Protein AF-A0A6A7LZA0-F1 (afdb_monomer)

Foldseek 3Di:
DDDDDPDDPPPPVPDPPPVVLVVLVVVLVVCLVVVPPDPDDPDPVVVVVVVSVVVSVVVSVCPPPVVVVVVPVVNVVCVLLVVLLVVPLVVQLVVQLVVCVVVVHDNVVSNVVSVVVSSVRSVCCSVPPVVVVVVVCCVVPVPPPDPPPDD

pLDDT: mean 70.1, std 15.35, range [42.78, 92.75]

Secondary structure (DSSP, 8-state):
-------------S-THHHHHHHHHHHHHHHHHHSTT-------HHHHHHHHHHHHHHHHHHHSTTTTTT--HHHHHHHHHHHHHHHHHHHHHHHHHHHHHHTT--HHHHHHHHHHHHHHHHHHHIIIIIHHHHHHHHHHS---PPP----

Radius of gyration: 25.29 Å; Cα contacts (8 Å, |Δi|>4): 61; chains: 1; bounding box: 68×27×82 Å

Structure (mmCIF, N/CA/C/O backbone):
data_AF-A0A6A7LZA0-F1
#
_entry.id   AF-A0A6A7LZA0-F1
#
loop_
_atom_site.group_PDB
_atom_site.id
_atom_site.type_symbol
_atom_site.label_atom_id
_atom_site.label_alt_id
_atom_site.label_comp_id
_atom_site.label_asym_id
_atom_site.label_entity_id
_atom_site.label_seq_id
_atom_site.pdbx_PDB_ins_code
_atom_site.Cartn_x
_atom_site.Cartn_y
_atom_site.Cartn_z
_atom_site.occupancy
_atom_site.B_iso_or_equiv
_atom_site.auth_seq_id
_atom_site.auth_comp_id
_atom_site.auth_asym_id
_atom_site.auth_atom_id
_atom_site.pdbx_PDB_model_num
ATOM 1 N N . MET A 1 1 ? -36.795 17.366 57.033 1.00 47.41 1 MET A N 1
ATOM 2 C CA . MET A 1 1 ? -35.992 16.680 58.070 1.00 47.41 1 MET A CA 1
ATOM 3 C C . MET A 1 1 ? -35.699 15.274 57.558 1.00 47.41 1 MET A C 1
ATOM 5 O O . MET A 1 1 ? -36.611 14.692 56.990 1.00 47.41 1 MET A O 1
ATOM 9 N N . ALA A 1 2 ? -34.457 14.799 57.718 1.00 44.12 2 ALA A N 1
ATOM 10 C CA . ALA A 1 2 ? -33.784 13.672 57.035 1.00 44.12 2 ALA A CA 1
ATOM 11 C C . ALA A 1 2 ? -33.216 14.046 55.641 1.00 44.12 2 ALA A C 1
ATOM 13 O O . ALA A 1 2 ? -33.948 14.085 54.662 1.00 44.12 2 ALA A O 1
ATOM 14 N N . SER A 1 3 ? -32.002 14.599 55.532 1.00 46.28 3 SER A N 1
ATOM 15 C CA . SER A 1 3 ? -30.660 14.037 55.822 1.00 46.28 3 SER A CA 1
ATOM 16 C C . SER A 1 3 ? -30.080 13.282 54.619 1.00 46.28 3 SER A C 1
ATOM 18 O O . SER A 1 3 ? -30.424 12.141 54.336 1.00 46.28 3 SER A O 1
ATOM 20 N N . ASP A 1 4 ? -29.242 14.021 53.892 1.00 51.84 4 ASP A N 1
ATOM 21 C CA . ASP A 1 4 ? -27.884 13.659 53.477 1.00 51.84 4 ASP A CA 1
ATOM 22 C C . ASP A 1 4 ? -27.578 12.174 53.199 1.00 51.84 4 ASP A C 1
ATOM 24 O O . ASP A 1 4 ? -27.428 11.350 54.100 1.00 51.84 4 ASP A O 1
ATOM 28 N N . ARG A 1 5 ? -27.364 11.870 51.915 1.00 54.72 5 ARG A N 1
ATOM 29 C CA . ARG A 1 5 ? -26.432 10.823 51.483 1.00 54.72 5 ARG A CA 1
ATOM 30 C C . ARG A 1 5 ? -25.578 11.337 50.327 1.00 54.72 5 ARG A C 1
ATOM 32 O O . ARG A 1 5 ? -25.681 10.893 49.187 1.00 54.72 5 ARG A O 1
ATOM 39 N N . SER A 1 6 ? -24.695 12.273 50.651 1.00 56.00 6 SER A N 1
ATOM 40 C CA . SER A 1 6 ? -23.421 12.413 49.956 1.00 56.00 6 SER A CA 1
ATOM 41 C C . SER A 1 6 ? -22.528 11.206 50.298 1.00 56.00 6 SER A C 1
ATOM 43 O O . SER A 1 6 ? -22.070 11.032 51.420 1.00 56.00 6 SER A O 1
ATOM 45 N N . SER A 1 7 ? -22.314 10.298 49.341 1.00 49.06 7 SER A N 1
ATOM 46 C CA . SER A 1 7 ? -21.323 9.220 49.485 1.00 49.06 7 SER A CA 1
ATOM 47 C C . SER A 1 7 ?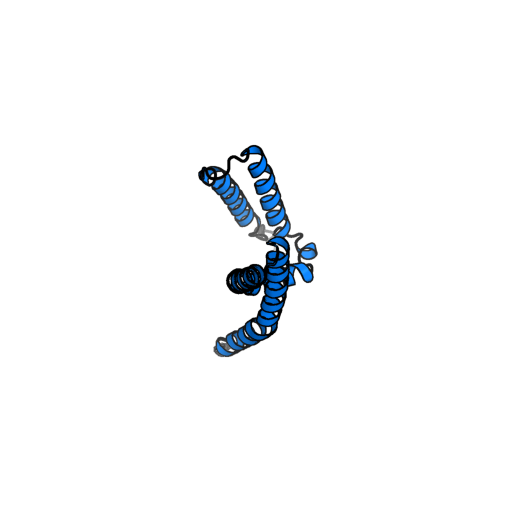 -20.871 8.705 48.117 1.00 49.06 7 SER A C 1
ATOM 49 O O . SER A 1 7 ? -21.370 7.724 47.572 1.00 49.06 7 SER A O 1
ATOM 51 N N . GLY A 1 8 ? -19.938 9.458 47.532 1.00 50.00 8 GLY A N 1
ATOM 52 C CA . GLY A 1 8 ? -18.736 8.921 46.894 1.00 50.00 8 GLY A CA 1
ATOM 53 C C . GLY A 1 8 ? -18.879 7.734 45.946 1.00 50.00 8 GLY A C 1
ATOM 54 O O . GLY A 1 8 ? -18.266 6.696 46.185 1.00 50.00 8 GLY A O 1
ATOM 55 N N . ARG A 1 9 ? -19.540 7.907 44.798 1.00 46.22 9 ARG A N 1
ATOM 56 C CA . ARG A 1 9 ? -19.240 7.062 43.634 1.00 46.22 9 ARG A CA 1
ATOM 57 C C . ARG A 1 9 ? -18.187 7.768 42.781 1.00 46.22 9 ARG A C 1
ATOM 59 O O . ARG A 1 9 ? -18.493 8.554 41.890 1.00 46.22 9 ARG A O 1
ATOM 66 N N . ARG A 1 10 ? -16.924 7.508 43.132 1.00 50.72 10 ARG A N 1
ATOM 67 C CA . ARG A 1 10 ? -15.744 7.774 42.304 1.00 50.72 10 ARG A CA 1
ATOM 68 C C . ARG A 1 10 ? -15.900 7.012 40.984 1.00 50.72 10 ARG A C 1
ATOM 70 O O . ARG A 1 10 ? -15.443 5.885 40.873 1.00 50.72 10 ARG A O 1
ATOM 77 N N . ASN A 1 11 ? -16.553 7.612 39.991 1.00 44.22 11 ASN A N 1
ATOM 78 C CA . ASN A 1 11 ? -16.435 7.178 38.599 1.00 44.22 11 ASN A CA 1
ATOM 79 C C . ASN A 1 11 ? -15.126 7.754 38.036 1.00 44.22 11 ASN A C 1
ATOM 81 O O . ASN A 1 11 ? -15.125 8.650 37.198 1.00 44.22 11 ASN A O 1
ATOM 85 N N . THR A 1 12 ? -13.996 7.265 38.549 1.00 46.41 12 THR A N 1
ATOM 86 C CA . THR A 1 12 ? -12.667 7.479 37.953 1.00 46.41 12 THR A CA 1
ATOM 87 C C . THR A 1 12 ? -12.401 6.543 36.773 1.00 46.41 12 THR A C 1
ATOM 89 O O . THR A 1 12 ? -11.340 6.614 36.166 1.00 46.41 12 THR A O 1
ATOM 92 N N . ASP A 1 13 ? -13.386 5.746 36.360 1.00 42.78 13 ASP A N 1
ATOM 93 C CA . ASP A 1 13 ? -13.234 4.769 35.279 1.00 42.78 13 ASP A CA 1
ATOM 94 C C . ASP A 1 13 ? -13.762 5.304 33.936 1.00 42.78 13 ASP A C 1
ATOM 96 O O . ASP A 1 13 ? -14.344 4.589 33.128 1.00 42.78 13 ASP A O 1
ATOM 100 N N . CYS A 1 14 ? -13.549 6.592 33.666 1.00 43.41 14 CYS A N 1
ATOM 101 C CA . CYS A 1 14 ? -13.781 7.192 32.352 1.00 43.41 14 CYS A CA 1
ATOM 102 C C . CYS A 1 14 ? -12.451 7.374 31.618 1.00 43.41 14 CYS A C 1
ATOM 104 O O . CYS A 1 14 ? -12.086 8.502 31.313 1.00 43.41 14 CYS A O 1
ATOM 106 N N . CYS A 1 15 ? -11.720 6.283 31.360 1.00 45.78 15 CYS A N 1
ATOM 107 C CA . CYS A 1 15 ? -10.812 6.111 30.213 1.00 45.78 15 CYS A CA 1
ATOM 108 C C . CYS A 1 15 ? -10.058 4.765 30.310 1.00 45.78 15 CYS A C 1
ATOM 110 O O . CYS A 1 15 ? -8.978 4.722 3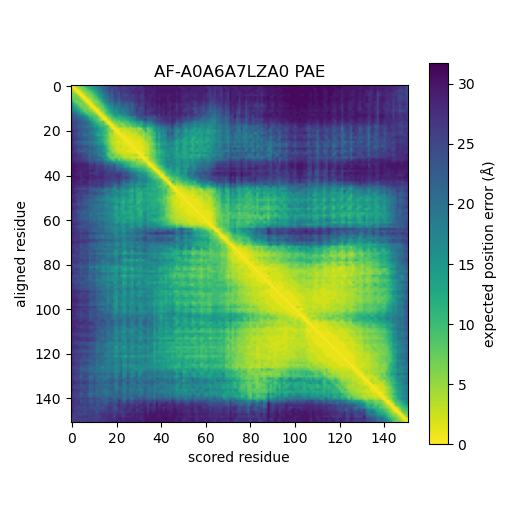0.895 1.00 45.78 15 CYS A O 1
ATOM 112 N N . PRO A 1 16 ? -10.491 3.696 29.618 1.00 46.78 16 PRO A N 1
ATOM 113 C CA . PRO A 1 16 ? -9.672 2.494 29.385 1.00 46.78 16 PRO A CA 1
ATOM 114 C C . PRO A 1 16 ? -8.445 2.738 28.477 1.00 46.78 16 PRO A C 1
ATOM 116 O O . PRO A 1 16 ? -7.888 1.807 27.908 1.00 46.78 16 PRO A O 1
ATOM 119 N N . GLY A 1 17 ? -8.048 3.998 28.264 1.00 48.69 17 GLY A N 1
ATOM 120 C CA . GLY A 1 17 ? -7.030 4.383 27.287 1.00 48.69 17 GLY A CA 1
ATOM 121 C C . GLY A 1 17 ? -5.593 4.235 27.780 1.00 48.69 17 GLY A C 1
ATOM 122 O O . GLY A 1 17 ? -4.709 4.156 26.943 1.00 48.69 17 GLY A O 1
ATOM 123 N N . GLY A 1 18 ? -5.363 4.189 29.100 1.00 52.94 18 GLY A N 1
ATOM 124 C CA . GLY A 1 18 ? -4.020 4.162 29.701 1.00 52.94 18 GLY A CA 1
ATOM 125 C C . GLY A 1 18 ? -3.335 2.788 29.686 1.00 52.94 18 GLY A C 1
ATOM 126 O O . GLY A 1 18 ? -2.110 2.698 29.572 1.00 52.94 18 GLY A O 1
ATOM 127 N N . SER A 1 19 ? -4.116 1.708 29.767 1.00 57.09 19 SER A N 1
ATOM 128 C CA . SER A 1 19 ? -3.604 0.332 29.769 1.00 57.09 19 SER A CA 1
ATOM 129 C C . SER A 1 19 ? -3.182 -0.114 28.372 1.00 57.09 19 SER A C 1
ATOM 131 O O . SER A 1 19 ? -2.084 -0.636 28.210 1.00 57.09 19 SER A O 1
ATOM 133 N N . VAL A 1 20 ? -3.999 0.178 27.354 1.00 59.41 20 VAL A N 1
ATOM 134 C CA 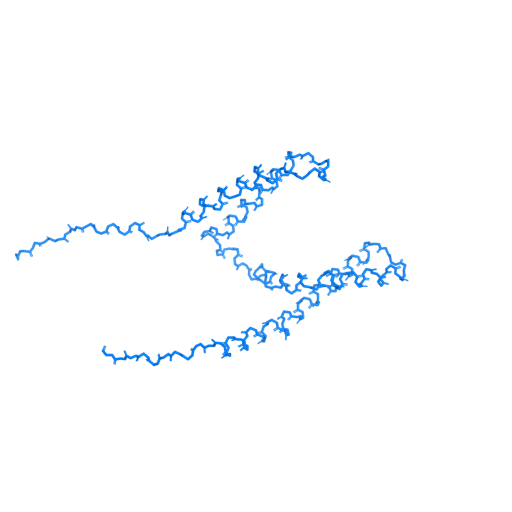. VAL A 1 20 ? -3.705 -0.135 25.944 1.00 59.41 20 VAL A CA 1
ATOM 135 C C . VAL A 1 20 ? -2.445 0.589 25.471 1.00 59.41 20 VAL A C 1
ATOM 137 O O . VAL A 1 20 ? -1.591 -0.000 24.805 1.00 59.41 20 VAL A O 1
ATOM 140 N N . THR A 1 21 ? -2.279 1.846 25.887 1.00 61.34 21 THR A N 1
ATOM 141 C CA . THR A 1 21 ? -1.050 2.602 25.662 1.00 61.34 21 THR A CA 1
ATOM 142 C C . THR A 1 21 ? 0.143 1.900 26.310 1.00 61.34 21 THR A C 1
ATOM 144 O O . THR A 1 21 ? 1.096 1.538 25.625 1.00 61.34 21 THR A O 1
ATOM 147 N N . TRP A 1 22 ? 0.093 1.610 27.608 1.00 58.34 22 TRP A N 1
ATOM 148 C CA . TRP A 1 22 ? 1.214 0.956 28.286 1.00 58.34 22 TRP A CA 1
ATOM 149 C C . TRP A 1 22 ? 1.590 -0.387 27.653 1.00 58.34 22 TRP A C 1
ATOM 151 O O . TRP A 1 22 ? 2.773 -0.663 27.471 1.00 58.34 22 TRP A O 1
ATOM 161 N N . THR A 1 23 ? 0.603 -1.177 27.221 1.00 65.56 23 THR A N 1
ATOM 162 C CA . THR A 1 23 ? 0.864 -2.434 26.512 1.00 65.56 23 THR A CA 1
ATOM 163 C C . THR A 1 23 ? 1.542 -2.222 25.161 1.00 65.56 23 THR A C 1
ATOM 165 O O . THR A 1 23 ? 2.497 -2.927 24.860 1.00 65.56 23 THR A O 1
ATOM 168 N N . ALA A 1 24 ? 1.127 -1.233 24.364 1.00 60.81 24 ALA A N 1
ATOM 169 C CA . ALA A 1 24 ? 1.751 -0.961 23.069 1.00 60.81 24 ALA A CA 1
ATOM 170 C C . ALA A 1 24 ? 3.193 -0.442 23.216 1.00 60.81 24 ALA A C 1
ATOM 172 O O . ALA A 1 24 ? 4.057 -0.785 22.413 1.00 60.81 24 ALA A O 1
ATOM 173 N N . LEU A 1 25 ? 3.473 0.321 24.275 1.00 64.50 25 LEU A N 1
ATO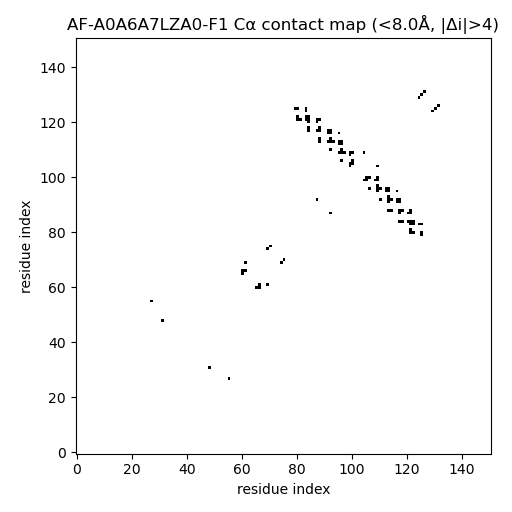M 174 C CA . LEU A 1 25 ? 4.805 0.847 24.577 1.00 64.50 25 LEU A CA 1
ATOM 175 C C . LEU A 1 25 ? 5.749 -0.272 25.048 1.00 64.50 25 LEU A C 1
ATOM 177 O O . LEU A 1 25 ? 6.872 -0.385 24.563 1.00 64.50 25 LEU A O 1
ATOM 181 N N . VAL A 1 26 ? 5.262 -1.161 25.919 1.00 69.62 26 VAL A N 1
ATOM 182 C CA . VAL A 1 26 ? 6.003 -2.351 26.365 1.00 69.62 26 VAL A CA 1
ATOM 183 C C . VAL A 1 26 ? 6.253 -3.316 25.207 1.00 69.62 26 VAL A C 1
ATOM 185 O O . VAL A 1 26 ? 7.364 -3.817 25.074 1.00 69.62 26 VAL A O 1
ATOM 188 N N . VAL A 1 27 ? 5.266 -3.540 24.334 1.00 65.00 27 VAL A N 1
ATOM 189 C CA . VAL A 1 27 ? 5.428 -4.381 23.137 1.00 65.00 27 VAL A CA 1
ATOM 190 C C . VAL A 1 27 ? 6.432 -3.763 22.164 1.00 65.00 27 VAL A C 1
ATOM 192 O O . VAL A 1 27 ? 7.285 -4.482 21.658 1.00 65.00 27 VAL A O 1
ATOM 195 N N . ALA A 1 28 ? 6.408 -2.446 21.947 1.00 60.78 28 ALA A N 1
ATOM 196 C CA . ALA A 1 28 ? 7.389 -1.773 21.096 1.00 60.78 28 ALA A CA 1
ATOM 197 C C . ALA A 1 28 ? 8.820 -1.890 21.646 1.00 60.78 28 ALA A C 1
ATOM 199 O O . ALA A 1 28 ? 9.751 -2.181 20.893 1.00 60.78 28 ALA A O 1
ATOM 200 N N . ILE A 1 29 ? 8.999 -1.731 22.962 1.00 64.94 29 ILE A N 1
ATOM 201 C CA . ILE A 1 29 ? 10.292 -1.940 23.629 1.00 64.94 29 ILE A CA 1
ATOM 202 C C . ILE A 1 29 ? 10.718 -3.410 23.511 1.00 64.94 29 ILE A C 1
ATOM 204 O O . ILE A 1 29 ? 11.856 -3.685 23.139 1.00 64.94 29 ILE A O 1
ATOM 208 N N . ALA A 1 30 ? 9.809 -4.359 23.753 1.00 66.69 30 ALA A N 1
ATOM 209 C CA . ALA A 1 30 ? 10.091 -5.790 23.665 1.00 66.69 30 ALA A CA 1
ATOM 210 C C . ALA A 1 30 ? 10.480 -6.218 22.242 1.00 66.69 30 ALA A C 1
ATOM 212 O O . ALA A 1 30 ? 11.461 -6.933 22.075 1.00 66.69 30 ALA A O 1
ATOM 213 N N . VAL A 1 31 ? 9.778 -5.731 21.214 1.00 61.66 31 VAL A N 1
ATOM 214 C CA . VAL A 1 31 ? 10.103 -5.980 19.799 1.00 61.66 31 VAL A CA 1
ATOM 215 C C . VAL A 1 31 ? 11.425 -5.320 19.407 1.00 61.66 31 VAL A C 1
ATOM 217 O O . VAL A 1 31 ? 12.165 -5.883 18.613 1.00 61.66 31 VAL A O 1
ATOM 220 N N . THR A 1 32 ? 11.781 -4.178 19.996 1.00 61.00 32 THR A N 1
ATOM 221 C CA . THR A 1 32 ? 13.090 -3.539 19.766 1.00 61.00 32 THR A CA 1
ATOM 222 C C . THR A 1 32 ? 14.233 -4.347 20.387 1.00 61.00 32 THR A C 1
ATOM 224 O O . THR A 1 32 ? 15.298 -4.473 19.788 1.00 61.00 32 THR A O 1
ATOM 227 N N . VAL A 1 33 ? 14.011 -4.932 21.567 1.00 60.38 33 VAL A N 1
ATOM 228 C CA . VAL A 1 33 ? 14.999 -5.776 22.258 1.00 60.38 33 VAL A CA 1
ATOM 229 C C . VAL A 1 33 ? 15.119 -7.159 21.603 1.00 60.38 33 VAL A C 1
ATOM 231 O O . VAL A 1 33 ? 16.222 -7.687 21.499 1.00 60.38 33 VAL A O 1
ATOM 234 N N . LEU A 1 34 ? 14.008 -7.739 21.136 1.00 60.66 34 LEU A N 1
ATOM 235 C CA . LEU A 1 34 ? 13.956 -9.086 20.547 1.00 60.66 34 LEU A CA 1
ATOM 236 C C . LEU A 1 34 ? 14.171 -9.105 19.023 1.00 60.66 34 LEU A C 1
ATOM 238 O O . LEU A 1 34 ? 14.609 -10.116 18.488 1.00 60.66 34 LEU A O 1
ATOM 242 N N . GLY A 1 35 ? 13.894 -8.003 18.323 1.00 50.62 35 GLY A N 1
ATOM 243 C CA . GLY A 1 35 ? 14.034 -7.865 16.867 1.00 50.62 35 GLY A CA 1
ATOM 244 C C . GLY A 1 35 ? 15.451 -7.532 16.390 1.00 50.62 35 GLY A C 1
ATOM 245 O O . GLY A 1 35 ? 15.699 -7.501 15.189 1.00 50.62 35 GLY A O 1
ATOM 246 N N . GLY A 1 36 ? 16.408 -7.326 17.301 1.00 48.75 36 GLY A N 1
ATOM 247 C CA . GLY A 1 36 ? 17.834 -7.135 16.994 1.00 48.75 36 GLY A CA 1
ATOM 248 C C . GLY A 1 36 ? 18.566 -8.421 16.579 1.00 48.75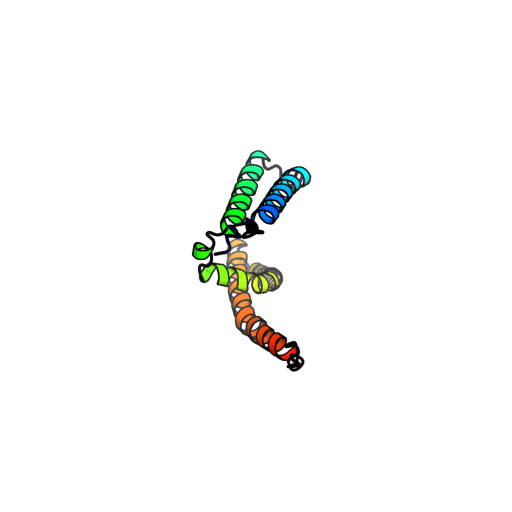 36 GLY A C 1
ATOM 249 O O . GLY A 1 36 ? 19.733 -8.596 16.926 1.00 48.75 36 GLY A O 1
ATOM 250 N N . GLY A 1 37 ? 17.875 -9.346 15.907 1.00 47.25 37 GLY A N 1
ATOM 251 C CA . GLY A 1 37 ? 18.320 -10.724 15.689 1.00 47.25 37 GLY A CA 1
ATOM 252 C C . GLY A 1 37 ? 18.653 -11.110 14.248 1.00 47.25 37 GLY A C 1
ATOM 253 O O . GLY A 1 37 ? 19.013 -12.262 14.024 1.00 47.25 37 GLY A O 1
ATOM 254 N N . GLU A 1 38 ? 18.563 -10.206 13.269 1.00 45.81 38 GLU A N 1
ATOM 255 C CA . GLU A 1 38 ? 18.729 -10.580 11.856 1.00 45.81 38 GLU A CA 1
ATOM 256 C C . GLU A 1 38 ? 19.925 -9.857 11.231 1.00 45.81 38 GLU A C 1
ATOM 258 O O . GLU A 1 38 ? 19.879 -8.684 10.863 1.00 45.81 38 GLU A O 1
ATOM 263 N N . LYS A 1 39 ? 21.042 -10.584 11.146 1.00 52.38 39 LYS A N 1
ATOM 264 C CA . LYS A 1 39 ? 22.329 -10.164 10.578 1.00 52.38 39 LYS A CA 1
ATOM 265 C C . LYS A 1 39 ? 22.294 -9.985 9.051 1.00 52.38 39 LYS A C 1
ATOM 267 O O . LYS A 1 39 ? 23.071 -10.632 8.353 1.00 52.38 39 LYS A O 1
ATOM 272 N N . SER A 1 40 ? 21.415 -9.141 8.514 1.00 50.84 40 SER A N 1
ATOM 273 C CA . SER A 1 40 ? 21.246 -9.050 7.052 1.00 50.84 40 SER A CA 1
ATOM 274 C C . SER A 1 40 ? 21.559 -7.706 6.409 1.00 50.84 40 SER A C 1
ATOM 276 O O . SER A 1 40 ? 21.669 -7.670 5.189 1.00 50.84 40 SER A O 1
ATOM 278 N N . PHE A 1 41 ? 21.820 -6.638 7.162 1.00 49.41 41 PHE A N 1
ATOM 279 C CA . PHE A 1 41 ? 22.395 -5.425 6.579 1.00 49.41 41 PHE A CA 1
ATOM 280 C C . PHE A 1 41 ? 23.427 -4.826 7.528 1.00 49.41 41 PHE A C 1
ATOM 282 O O . PHE A 1 41 ? 23.123 -4.537 8.681 1.00 49.41 41 PHE A O 1
ATOM 289 N N . ASP A 1 42 ? 24.645 -4.639 7.024 1.00 54.72 42 ASP A N 1
ATOM 290 C CA . ASP A 1 42 ? 25.792 -3.968 7.652 1.00 54.72 42 ASP A CA 1
ATOM 291 C C . ASP A 1 42 ? 25.530 -2.450 7.783 1.00 54.72 42 ASP A C 1
ATOM 293 O O . ASP A 1 42 ? 26.267 -1.591 7.309 1.00 54.72 42 ASP A O 1
ATOM 297 N N . THR A 1 43 ? 24.361 -2.108 8.323 1.00 53.38 43 THR A N 1
ATOM 298 C CA . THR A 1 43 ? 23.886 -0.754 8.579 1.00 53.38 43 THR A CA 1
ATOM 299 C C . THR A 1 43 ? 23.862 -0.585 10.085 1.00 53.38 43 THR A C 1
ATOM 301 O O . THR A 1 43 ? 23.151 -1.288 10.800 1.00 53.38 43 THR A O 1
ATOM 304 N N . SER A 1 44 ? 24.692 0.337 10.559 1.00 57.97 44 SER A N 1
ATOM 305 C CA . SER A 1 44 ? 24.896 0.687 11.960 1.00 57.97 44 SER A CA 1
ATOM 306 C C . SER A 1 44 ? 23.573 0.727 12.738 1.00 57.97 44 SER A C 1
ATOM 308 O O . SER A 1 44 ? 22.718 1.577 12.497 1.00 57.97 44 SER A O 1
ATOM 310 N N . GLY A 1 45 ? 23.409 -0.179 13.713 1.00 58.38 45 GLY A N 1
ATOM 311 C CA . GLY A 1 45 ? 22.198 -0.295 14.546 1.00 58.38 45 GLY A CA 1
ATOM 312 C C . GLY A 1 45 ? 21.795 1.004 15.263 1.00 58.38 45 GLY A C 1
ATOM 313 O O . GLY A 1 45 ? 20.634 1.188 15.627 1.00 58.38 45 GLY A O 1
ATOM 314 N N . HIS A 1 46 ? 22.727 1.955 15.371 1.00 63.81 46 HIS A N 1
ATOM 315 C CA . HIS A 1 46 ? 22.491 3.325 15.825 1.00 63.81 46 HIS A CA 1
ATOM 316 C C . HIS A 1 46 ? 21.558 4.145 14.924 1.00 63.81 46 HIS A C 1
ATOM 318 O O . HIS A 1 46 ? 20.987 5.112 15.410 1.00 63.81 46 HIS A O 1
ATOM 324 N N . LEU A 1 47 ? 21.393 3.790 13.646 1.00 63.69 47 LEU A N 1
ATOM 325 C CA . LEU A 1 47 ? 20.485 4.470 12.717 1.00 63.69 47 LEU A CA 1
ATOM 326 C C . LEU A 1 47 ? 19.070 3.875 12.761 1.00 63.69 47 LEU A C 1
ATOM 328 O O . LEU A 1 47 ? 18.084 4.589 12.589 1.00 63.69 47 LEU A O 1
ATOM 332 N N . TYR A 1 48 ? 18.963 2.576 13.049 1.00 65.12 48 TYR A N 1
ATOM 333 C CA . TYR A 1 48 ? 17.684 1.871 13.121 1.00 65.12 48 TYR A CA 1
ATOM 334 C C . TYR A 1 48 ? 16.888 2.255 14.372 1.00 65.12 48 TYR A C 1
ATOM 336 O O . TYR A 1 48 ? 15.697 2.534 14.279 1.00 65.12 48 TYR A O 1
ATOM 344 N N . LEU A 1 49 ? 17.558 2.348 15.527 1.00 68.62 49 LEU A N 1
ATOM 345 C CA . LEU A 1 49 ? 16.951 2.735 16.807 1.00 68.62 49 LEU A CA 1
ATOM 346 C C . LEU A 1 49 ? 16.204 4.082 16.780 1.00 68.62 49 LEU A C 1
ATOM 348 O O . LEU A 1 49 ? 15.045 4.121 17.190 1.00 68.62 49 LEU A O 1
ATOM 352 N N . PRO A 1 50 ? 16.792 5.200 16.313 1.00 75.31 50 PRO A N 1
ATOM 353 C CA . PRO A 1 50 ? 16.080 6.471 16.277 1.00 75.31 50 PRO A CA 1
ATOM 354 C C . PRO A 1 50 ? 14.929 6.446 15.270 1.00 75.31 50 PRO A C 1
ATOM 356 O O . PRO A 1 50 ? 13.891 7.040 15.542 1.00 75.31 50 PRO A O 1
ATOM 359 N N . ILE A 1 51 ? 15.067 5.733 14.146 1.00 71.94 51 ILE A N 1
ATOM 360 C CA . ILE A 1 51 ? 14.000 5.582 13.148 1.00 71.94 51 ILE A CA 1
ATOM 361 C C . ILE A 1 51 ? 12.810 4.811 13.720 1.00 71.94 51 ILE A C 1
ATOM 363 O O . ILE A 1 51 ? 11.673 5.265 13.590 1.00 71.94 51 ILE A O 1
ATOM 367 N N . THR A 1 52 ? 13.045 3.677 14.384 1.00 74.12 52 THR A N 1
ATOM 368 C CA . THR A 1 52 ? 11.965 2.864 14.956 1.00 74.12 52 THR A CA 1
ATOM 369 C C . THR A 1 52 ? 11.294 3.573 16.124 1.00 74.12 52 THR A C 1
ATOM 371 O O . THR A 1 52 ? 10.065 3.564 16.206 1.00 74.12 52 THR A O 1
ATOM 374 N N . ILE A 1 53 ? 12.057 4.257 16.982 1.00 77.38 53 ILE A N 1
ATOM 375 C CA . ILE A 1 53 ? 11.508 5.083 18.065 1.00 77.38 53 ILE A CA 1
ATOM 376 C C . ILE A 1 53 ? 10.685 6.241 17.492 1.00 77.38 53 ILE A C 1
ATOM 378 O O . ILE A 1 53 ? 9.555 6.447 17.932 1.00 77.38 53 ILE A O 1
ATOM 382 N N . ALA A 1 54 ? 11.199 6.964 16.492 1.00 76.38 54 ALA A N 1
ATOM 383 C CA . ALA A 1 54 ? 10.486 8.075 15.864 1.00 76.38 54 ALA A CA 1
ATOM 384 C C . ALA A 1 54 ? 9.185 7.612 15.198 1.00 76.38 54 ALA A C 1
ATOM 386 O O . ALA A 1 54 ? 8.144 8.241 15.380 1.00 76.38 54 ALA A O 1
ATOM 387 N N . PHE A 1 55 ? 9.214 6.488 14.477 1.00 73.31 55 PHE A N 1
ATOM 388 C CA . PHE A 1 55 ? 8.031 5.938 13.820 1.00 73.31 55 PHE A CA 1
ATOM 389 C C . PHE A 1 55 ? 7.004 5.417 14.832 1.00 73.31 55 PHE A C 1
ATOM 391 O O . PHE A 1 55 ? 5.813 5.695 14.710 1.00 73.31 55 PHE A O 1
ATOM 398 N N . THR A 1 56 ? 7.459 4.732 15.883 1.00 75.00 56 THR A N 1
ATOM 399 C CA . THR A 1 56 ? 6.591 4.263 16.974 1.00 75.00 56 THR A CA 1
ATOM 400 C C . THR A 1 56 ? 5.958 5.439 17.711 1.00 75.00 56 THR A C 1
ATOM 402 O O . THR A 1 56 ? 4.756 5.425 17.959 1.00 75.00 56 THR A O 1
ATOM 405 N N . ALA A 1 57 ? 6.729 6.486 18.014 1.00 74.44 57 ALA A N 1
ATOM 406 C CA . ALA A 1 57 ? 6.225 7.707 18.633 1.00 74.44 57 ALA A CA 1
ATOM 407 C C . ALA A 1 57 ? 5.222 8.434 17.725 1.00 74.44 57 ALA A C 1
ATOM 409 O O . ALA A 1 57 ? 4.202 8.921 18.210 1.00 74.44 57 ALA A O 1
ATOM 410 N N . LEU A 1 58 ? 5.461 8.459 16.411 1.00 72.62 58 LEU A N 1
ATOM 411 C CA . LEU A 1 58 ? 4.542 9.030 15.427 1.00 72.62 58 LEU A CA 1
ATOM 412 C C . LEU A 1 58 ? 3.217 8.258 15.376 1.00 72.62 58 LEU A C 1
ATOM 414 O O . LEU A 1 58 ? 2.154 8.870 15.433 1.00 72.62 58 LEU A O 1
ATOM 418 N N . VAL A 1 59 ? 3.265 6.924 15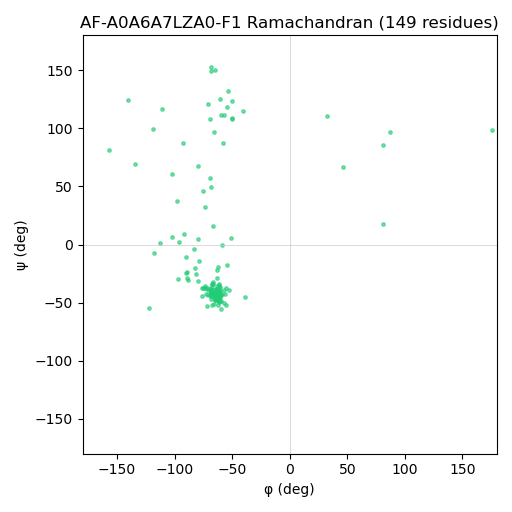.318 1.00 71.56 59 VAL A N 1
ATOM 419 C CA . VAL A 1 59 ? 2.073 6.055 15.324 1.00 71.56 59 VAL A CA 1
ATOM 420 C C . VAL A 1 59 ? 1.333 6.147 16.660 1.00 71.56 59 VAL A C 1
ATOM 422 O O . VAL A 1 59 ? 0.108 6.212 16.714 1.00 71.56 59 VAL A O 1
ATOM 425 N N . TRP A 1 60 ? 2.065 6.220 17.762 1.00 70.12 60 TRP A N 1
ATOM 426 C CA . TRP A 1 60 ? 1.489 6.442 19.078 1.00 70.12 60 TRP A CA 1
ATOM 427 C C . TRP A 1 60 ? 0.752 7.779 19.178 1.00 70.12 60 TRP A C 1
ATOM 429 O O . TRP A 1 60 ? -0.372 7.856 19.685 1.00 70.12 60 TRP A O 1
ATOM 439 N N . PHE A 1 61 ? 1.392 8.838 18.688 1.00 67.06 61 PHE A N 1
ATOM 440 C CA . PHE A 1 61 ? 0.829 10.179 18.637 1.00 67.06 61 PHE A CA 1
ATOM 441 C C . PHE A 1 61 ? -0.399 10.227 17.721 1.00 67.06 61 PHE A C 1
ATOM 443 O O . PHE A 1 61 ? -1.398 10.855 18.062 1.00 67.06 61 PHE A O 1
ATOM 450 N N . ALA A 1 62 ? -0.355 9.489 16.610 1.00 63.09 62 ALA A N 1
ATOM 451 C CA . ALA A 1 62 ? -1.455 9.309 15.673 1.00 63.09 62 ALA A CA 1
ATOM 452 C C . ALA A 1 62 ? -2.702 8.662 16.297 1.00 63.09 62 ALA A C 1
ATOM 454 O O . ALA A 1 62 ? -3.825 9.030 15.949 1.00 63.09 62 ALA A O 1
ATOM 455 N N . ILE A 1 63 ? -2.508 7.710 17.213 1.00 65.62 63 ILE A N 1
ATOM 456 C CA . ILE A 1 63 ? -3.584 6.941 17.857 1.00 65.62 63 ILE A CA 1
ATOM 457 C C . ILE A 1 63 ? -4.089 7.629 19.139 1.00 65.62 63 ILE A C 1
ATOM 459 O O . ILE A 1 63 ? -5.258 7.490 19.507 1.00 65.62 63 ILE A O 1
ATOM 463 N N . SER A 1 64 ? -3.238 8.396 19.826 1.00 63.41 64 SER A N 1
ATOM 464 C CA . SER A 1 64 ? -3.627 9.143 21.027 1.00 63.41 64 SER A CA 1
ATOM 465 C C . SER A 1 64 ? -4.656 10.238 20.709 1.00 63.41 64 SER A C 1
ATOM 467 O O . SER A 1 64 ? -4.687 10.789 19.611 1.00 63.41 64 SER A O 1
ATOM 469 N N . ARG A 1 65 ? -5.521 10.557 21.688 1.00 55.34 65 ARG A N 1
ATOM 470 C CA . ARG A 1 65 ? -6.785 11.343 21.610 1.00 55.34 65 ARG A CA 1
ATOM 471 C C . ARG A 1 65 ? -6.761 12.729 20.916 1.00 55.34 65 ARG A C 1
ATOM 473 O O . ARG A 1 65 ? -7.790 13.403 20.887 1.00 55.34 65 ARG A O 1
ATOM 480 N N . HIS A 1 66 ? -5.655 13.150 20.311 1.00 51.12 66 HIS A N 1
ATOM 481 C CA . HIS A 1 66 ? -5.558 14.293 19.395 1.00 51.12 66 HIS A CA 1
ATOM 482 C C . HIS A 1 66 ? -5.735 13.923 17.906 1.00 51.12 66 HIS A C 1
ATOM 484 O O . HIS A 1 66 ? -5.624 14.784 17.033 1.00 51.12 66 HIS A O 1
ATOM 490 N N . GLY A 1 67 ? -6.130 12.680 17.605 1.00 49.03 67 GLY A N 1
ATOM 491 C CA . GLY A 1 67 ? -6.387 12.162 16.254 1.00 49.03 67 GLY A CA 1
ATOM 492 C C . GLY A 1 67 ? -7.458 12.875 15.408 1.00 49.03 67 GLY A C 1
ATOM 493 O O . GLY A 1 67 ? -7.639 12.504 14.254 1.00 49.03 67 GLY A O 1
ATOM 494 N N . LYS A 1 68 ? -8.139 13.931 15.889 1.00 54.00 68 LYS A N 1
ATOM 495 C CA . LYS A 1 68 ? -9.024 14.748 15.026 1.00 54.00 68 LYS A CA 1
ATOM 496 C C . LYS A 1 68 ? -8.252 15.446 13.903 1.00 54.00 68 LYS A C 1
ATOM 498 O O . LYS A 1 68 ? -8.824 15.672 12.843 1.00 54.00 68 LYS A O 1
ATOM 503 N N . TRP A 1 69 ? -6.970 15.755 14.117 1.00 52.78 69 TRP A N 1
ATOM 504 C CA . TRP A 1 69 ? -6.119 16.320 13.067 1.00 52.78 69 TRP A CA 1
ATOM 505 C C . TRP A 1 69 ? -5.573 15.239 12.122 1.00 52.78 69 TRP A C 1
ATOM 507 O O . TRP A 1 69 ? -5.337 15.514 10.954 1.00 52.78 69 TRP A O 1
ATOM 517 N N . LEU A 1 70 ? -5.446 13.990 12.577 1.00 53.03 70 LEU A N 1
ATOM 518 C CA . LEU A 1 70 ? -4.946 12.901 11.738 1.00 53.03 70 LEU A CA 1
ATOM 519 C C . LEU A 1 70 ? -6.040 12.146 10.968 1.00 53.03 70 LEU A C 1
ATOM 521 O O . LEU A 1 70 ? -5.746 11.440 10.007 1.00 53.03 70 LEU A O 1
ATOM 525 N N . VAL A 1 71 ? -7.316 12.391 11.281 1.00 59.81 71 VAL A N 1
ATOM 526 C CA . VAL A 1 71 ? -8.453 12.068 10.397 1.00 59.81 71 VAL A CA 1
ATOM 527 C C . VAL A 1 71 ? -8.513 13.085 9.243 1.00 59.81 71 VAL A C 1
ATOM 529 O O . VAL A 1 71 ? -9.554 13.646 8.903 1.00 59.81 71 VAL A O 1
ATOM 532 N N . TRP A 1 72 ? -7.369 13.374 8.624 1.00 64.31 72 TRP A N 1
ATOM 533 C CA . TRP A 1 72 ? -7.350 14.066 7.350 1.00 64.31 72 TRP A CA 1
ATOM 534 C C . TRP A 1 72 ? -7.860 13.092 6.296 1.00 64.31 72 TRP A C 1
ATOM 536 O O . TRP A 1 72 ? -7.298 12.018 6.091 1.00 64.31 72 TRP A O 1
ATOM 546 N N . ARG A 1 73 ? -8.948 13.483 5.628 1.00 62.22 73 ARG A N 1
ATOM 547 C CA . ARG A 1 73 ? -9.590 12.739 4.535 1.00 62.22 73 ARG A CA 1
ATOM 548 C C . ARG A 1 73 ? -8.608 12.044 3.575 1.00 62.22 73 ARG A C 1
ATOM 550 O O . ARG A 1 73 ? -8.847 10.872 3.306 1.00 62.22 73 ARG A O 1
ATOM 557 N N . PRO A 1 74 ? -7.514 12.676 3.096 1.00 70.12 74 PRO A N 1
ATOM 558 C CA . PRO A 1 74 ? -6.559 11.994 2.220 1.00 70.12 74 PRO A CA 1
ATOM 559 C C . PRO A 1 74 ? -5.779 10.865 2.904 1.00 70.12 74 PRO A C 1
ATOM 561 O O . PRO A 1 74 ? -5.497 9.868 2.256 1.00 70.12 74 PRO A O 1
ATOM 564 N N . LEU A 1 75 ? -5.454 10.974 4.195 1.00 69.75 75 LEU A N 1
ATOM 565 C CA . LEU A 1 75 ? -4.719 9.928 4.913 1.00 69.75 75 LEU A CA 1
ATOM 566 C C . LEU A 1 75 ? -5.612 8.715 5.202 1.00 69.75 75 LEU A C 1
ATOM 568 O O . LEU A 1 75 ? -5.179 7.573 5.073 1.00 69.75 75 LEU A O 1
ATOM 572 N N . VAL A 1 76 ? -6.885 8.967 5.522 1.00 70.56 76 VAL A N 1
ATOM 573 C CA . VAL A 1 76 ? -7.900 7.911 5.646 1.00 70.56 76 VAL A CA 1
ATOM 574 C C . VAL A 1 76 ? -8.144 7.245 4.294 1.00 70.56 76 VAL A C 1
ATOM 576 O O . VAL A 1 76 ? -8.183 6.022 4.223 1.00 70.56 76 VAL A O 1
ATOM 579 N N . PHE A 1 77 ? -8.248 8.032 3.220 1.00 71.44 77 PHE A N 1
ATOM 580 C CA . PHE A 1 77 ? -8.370 7.518 1.858 1.00 71.44 77 PHE A CA 1
ATOM 581 C C . PHE A 1 77 ? -7.155 6.672 1.456 1.00 71.44 77 PHE A C 1
ATOM 583 O O . PHE A 1 77 ? -7.321 5.585 0.914 1.00 71.44 77 PHE A O 1
ATOM 590 N N . LEU A 1 78 ? -5.941 7.122 1.790 1.00 73.38 78 LEU A N 1
ATOM 591 C CA . LEU A 1 78 ? -4.718 6.371 1.528 1.00 73.38 78 LEU A CA 1
ATOM 592 C C . LEU A 1 78 ? -4.732 5.028 2.268 1.00 73.38 78 LEU A C 1
ATOM 594 O O . LEU A 1 78 ? -4.480 3.998 1.658 1.00 73.38 78 LEU A O 1
ATOM 598 N N . GLY A 1 79 ? -5.122 5.024 3.547 1.00 72.94 79 GLY A N 1
ATOM 599 C CA . GLY A 1 79 ? -5.304 3.797 4.325 1.00 72.94 79 GLY A CA 1
ATOM 600 C C . GLY A 1 79 ? -6.379 2.862 3.761 1.00 72.94 79 GLY A C 1
ATOM 601 O O . GLY A 1 79 ? -6.219 1.646 3.816 1.00 72.94 79 GLY A O 1
ATOM 602 N N . GLN A 1 80 ? -7.450 3.413 3.186 1.00 76.38 80 GLN A N 1
ATOM 603 C CA . GLN A 1 80 ? -8.513 2.641 2.540 1.00 76.38 80 GLN A CA 1
ATOM 604 C C . GLN A 1 80 ? -8.037 1.951 1.257 1.00 76.38 80 GLN A C 1
ATOM 606 O O . GLN A 1 80 ? -8.341 0.778 1.061 1.00 76.38 80 GLN A O 1
ATOM 611 N N . ILE A 1 81 ? -7.256 2.635 0.416 1.00 82.31 81 ILE A N 1
ATOM 612 C CA . ILE A 1 81 ? -6.708 2.030 -0.807 1.00 82.31 81 ILE A CA 1
ATOM 613 C C . ILE A 1 81 ? -5.489 1.137 -0.540 1.00 82.31 81 ILE A C 1
ATOM 615 O O . ILE A 1 81 ? -5.123 0.359 -1.417 1.00 82.31 81 ILE A O 1
ATOM 619 N N . SER A 1 82 ? -4.868 1.206 0.648 1.00 80.56 82 SER A N 1
ATOM 620 C CA . SER A 1 82 ? -3.683 0.408 1.001 1.00 80.56 82 SER A CA 1
ATOM 621 C C . SER A 1 82 ? -3.896 -1.093 0.840 1.00 80.56 82 SER A C 1
ATOM 623 O O . SER A 1 82 ? -2.978 -1.782 0.405 1.00 80.56 82 SER A O 1
ATOM 625 N N . TYR A 1 83 ? -5.085 -1.611 1.164 1.00 82.81 83 TYR A N 1
ATOM 626 C CA . TYR A 1 83 ? -5.372 -3.039 1.009 1.00 82.81 83 TYR A CA 1
ATOM 627 C C . TYR A 1 83 ? -5.408 -3.447 -0.467 1.00 82.81 83 TYR A C 1
ATOM 629 O O . TYR A 1 83 ? -4.678 -4.347 -0.885 1.00 82.81 83 TYR A O 1
ATOM 637 N N . SER A 1 84 ? -6.190 -2.729 -1.277 1.00 85.94 84 SER A N 1
ATOM 638 C CA . SER A 1 84 ? -6.226 -2.933 -2.726 1.00 85.94 84 SER A CA 1
ATOM 639 C C . SER A 1 84 ? -4.838 -2.785 -3.354 1.00 85.94 84 SER A C 1
ATOM 641 O O . SER A 1 84 ? -4.442 -3.620 -4.166 1.00 85.94 84 SER A O 1
ATOM 643 N N . LEU A 1 85 ? -4.064 -1.777 -2.937 1.00 85.94 85 LEU A N 1
ATOM 644 C CA . LEU A 1 85 ? -2.696 -1.548 -3.402 1.00 85.94 85 LEU A CA 1
ATOM 645 C C . LEU A 1 85 ? -1.775 -2.709 -3.029 1.00 85.94 85 LEU A C 1
ATOM 647 O O . LEU A 1 85 ? -1.031 -3.192 -3.880 1.00 85.94 85 LEU A O 1
ATOM 651 N N . TYR A 1 86 ? -1.865 -3.209 -1.796 1.00 85.62 86 TYR A N 1
ATOM 652 C CA . TYR A 1 86 ? -1.092 -4.357 -1.334 1.00 85.62 86 TYR A CA 1
ATOM 653 C C . TYR A 1 86 ? -1.352 -5.608 -2.186 1.00 85.62 86 TYR A C 1
ATOM 6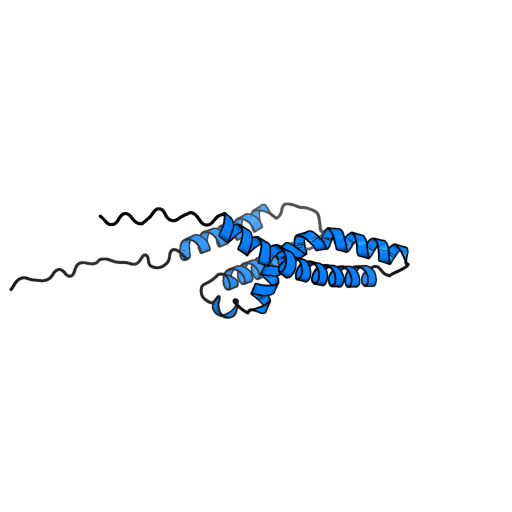55 O O . TYR A 1 86 ? -0.403 -6.281 -2.581 1.00 85.62 86 TYR A O 1
ATOM 663 N N . LEU A 1 87 ? -2.604 -5.886 -2.555 1.00 85.75 87 LEU A N 1
ATOM 664 C CA . LEU A 1 87 ? -2.917 -7.052 -3.385 1.00 85.75 87 LEU A CA 1
ATOM 665 C C . LEU A 1 87 ? -2.361 -6.947 -4.810 1.00 85.75 87 LEU A C 1
ATOM 667 O O . LEU A 1 87 ? -1.925 -7.950 -5.376 1.00 85.75 87 LEU A O 1
ATOM 671 N N . VAL A 1 88 ? -2.362 -5.749 -5.398 1.00 88.31 88 VAL A N 1
ATOM 672 C CA . VAL A 1 88 ? -2.025 -5.593 -6.820 1.00 88.31 88 VAL A CA 1
ATOM 673 C C . VAL A 1 88 ? -0.590 -5.191 -7.102 1.00 88.31 88 VAL A C 1
ATOM 675 O O . VAL A 1 88 ? -0.073 -5.561 -8.154 1.00 88.31 88 VAL A O 1
ATOM 678 N N . HIS A 1 89 ? 0.068 -4.460 -6.198 1.00 89.69 89 HIS A N 1
ATOM 679 C CA . HIS A 1 89 ? 1.369 -3.852 -6.491 1.00 89.69 89 HIS A CA 1
ATOM 680 C C . HIS A 1 89 ? 2.457 -4.879 -6.823 1.00 89.69 89 HIS A C 1
ATOM 682 O O . HIS A 1 89 ? 3.292 -4.608 -7.679 1.00 89.69 89 HIS A O 1
ATOM 688 N N . VAL A 1 90 ? 2.438 -6.070 -6.211 1.00 87.88 90 VAL A N 1
ATOM 689 C CA . VAL A 1 90 ? 3.404 -7.132 -6.539 1.00 87.88 90 VAL A CA 1
ATOM 690 C C . VAL A 1 90 ? 3.096 -7.718 -7.913 1.00 87.88 90 VAL A C 1
ATOM 692 O O . VAL A 1 90 ? 3.966 -7.756 -8.779 1.00 87.88 90 VAL A O 1
ATOM 695 N N . VAL A 1 91 ? 1.853 -8.148 -8.141 1.00 90.31 91 VAL A N 1
ATOM 696 C CA . VAL A 1 91 ? 1.466 -8.848 -9.375 1.00 90.31 91 VAL A CA 1
ATOM 697 C C . VAL A 1 91 ? 1.576 -7.925 -10.590 1.00 90.31 91 VAL A C 1
ATOM 699 O O . VAL A 1 91 ? 2.235 -8.272 -11.572 1.00 90.31 91 VAL A O 1
ATOM 702 N N . LEU A 1 92 ? 0.979 -6.730 -10.522 1.00 90.12 92 LEU A N 1
ATOM 703 C CA . LEU A 1 92 ? 1.078 -5.747 -11.600 1.00 90.12 92 LEU A CA 1
ATOM 704 C C . LEU A 1 92 ? 2.475 -5.140 -11.689 1.00 90.12 92 LEU A C 1
ATOM 706 O O . LEU A 1 92 ? 2.957 -4.931 -12.800 1.00 90.12 92 LEU A O 1
ATOM 710 N N . GLY A 1 93 ? 3.150 -4.899 -10.565 1.00 89.50 93 GLY A N 1
ATOM 711 C CA . GLY A 1 93 ? 4.492 -4.329 -10.580 1.00 89.50 93 GLY A CA 1
ATOM 712 C C . GLY A 1 93 ? 5.484 -5.222 -11.317 1.00 89.50 93 GLY A C 1
ATOM 713 O O . GLY A 1 93 ? 6.160 -4.759 -12.236 1.00 89.50 93 GLY A O 1
ATOM 714 N N . PHE A 1 94 ? 5.504 -6.522 -11.009 1.00 89.62 94 PHE A N 1
ATOM 715 C CA . PHE A 1 94 ? 6.343 -7.475 -11.736 1.00 89.62 94 PHE A CA 1
ATOM 716 C C . PHE A 1 94 ? 5.960 -7.588 -13.214 1.00 89.62 94 PHE A C 1
ATOM 718 O O . PHE A 1 94 ? 6.850 -7.641 -14.065 1.00 89.62 94 PHE A O 1
ATOM 725 N N . ALA A 1 95 ? 4.664 -7.601 -13.540 1.00 91.00 95 ALA A N 1
ATOM 726 C CA . ALA A 1 95 ? 4.209 -7.672 -14.927 1.00 91.00 95 ALA A CA 1
ATOM 727 C C . ALA A 1 95 ? 4.671 -6.454 -15.747 1.00 91.00 95 ALA A C 1
ATOM 729 O O . ALA A 1 95 ? 5.220 -6.620 -16.838 1.00 91.00 95 ALA A O 1
ATOM 730 N N . VAL A 1 96 ? 4.503 -5.244 -15.206 1.00 90.56 96 VAL A N 1
ATOM 731 C CA . VAL A 1 96 ? 4.880 -3.987 -15.868 1.00 90.56 96 VAL A CA 1
ATOM 732 C C . VAL A 1 96 ? 6.395 -3.856 -15.990 1.00 90.56 96 VAL A C 1
ATOM 734 O O . VAL A 1 96 ? 6.882 -3.531 -17.071 1.00 90.56 96 VAL A O 1
ATOM 737 N N . ILE A 1 97 ? 7.156 -4.170 -14.937 1.00 90.19 97 ILE A N 1
ATOM 738 C CA . ILE A 1 97 ? 8.626 -4.126 -14.987 1.00 90.19 97 ILE A CA 1
ATOM 739 C C . ILE A 1 97 ? 9.148 -5.120 -16.023 1.00 90.19 97 ILE A C 1
ATOM 741 O O . ILE A 1 97 ? 9.953 -4.749 -16.872 1.00 90.19 97 ILE A O 1
ATOM 745 N N . ARG A 1 98 ? 8.665 -6.370 -16.013 1.00 89.31 98 ARG A N 1
ATOM 746 C CA . ARG A 1 98 ? 9.102 -7.395 -16.972 1.00 89.31 98 ARG A CA 1
ATOM 747 C C . ARG A 1 98 ? 8.794 -6.992 -18.412 1.00 89.31 98 ARG A C 1
ATOM 749 O O . ARG A 1 98 ? 9.611 -7.217 -19.301 1.00 89.31 98 ARG A O 1
ATOM 756 N N . TRP A 1 99 ? 7.634 -6.385 -18.636 1.00 91.62 99 TRP A N 1
ATOM 757 C CA . TRP A 1 99 ? 7.234 -5.874 -19.942 1.00 91.62 99 TRP A CA 1
ATOM 758 C C . TRP A 1 99 ? 8.070 -4.669 -20.390 1.00 91.62 99 TRP A C 1
ATOM 760 O O . TRP A 1 99 ? 8.451 -4.601 -21.557 1.00 91.62 99 TRP A O 1
ATOM 770 N N . GLY A 1 100 ? 8.401 -3.755 -19.473 1.00 88.75 100 GLY A N 1
ATOM 771 C CA . GLY A 1 100 ? 9.286 -2.619 -19.737 1.00 88.75 100 GLY A CA 1
ATOM 772 C C . GLY A 1 100 ? 10.709 -3.067 -20.066 1.00 88.75 100 GLY A C 1
ATOM 773 O O . GLY A 1 100 ? 11.259 -2.672 -21.090 1.00 88.75 100 GLY A O 1
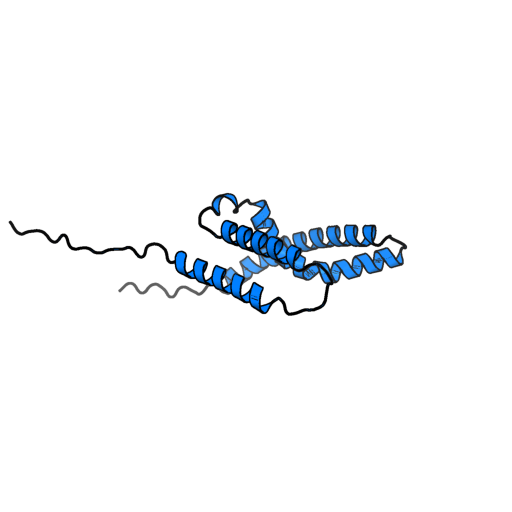ATOM 774 N N . VAL A 1 101 ? 11.278 -3.974 -19.268 1.00 89.44 101 VAL A N 1
ATOM 775 C CA . VAL A 1 101 ? 12.614 -4.547 -19.509 1.00 89.44 101 VAL A CA 1
ATOM 776 C C . VAL A 1 101 ? 12.663 -5.284 -20.850 1.00 89.44 101 VAL A C 1
ATOM 778 O O . VAL A 1 101 ? 13.613 -5.109 -21.607 1.00 89.44 101 VAL A O 1
ATOM 781 N N . ALA A 1 102 ? 11.615 -6.036 -21.209 1.00 89.50 102 ALA A N 1
ATOM 782 C CA . ALA A 1 102 ? 11.519 -6.690 -22.518 1.00 89.50 102 ALA A CA 1
ATOM 783 C C . ALA A 1 102 ? 11.496 -5.702 -23.704 1.00 89.50 102 ALA A C 1
ATOM 785 O O . ALA A 1 102 ? 11.771 -6.095 -24.835 1.00 89.50 102 ALA A O 1
ATOM 786 N N . ARG A 1 103 ? 11.175 -4.428 -23.457 1.00 90.00 103 ARG A N 1
ATOM 787 C CA . ARG A 1 103 ? 11.173 -3.331 -24.440 1.00 90.00 103 ARG A CA 1
ATOM 788 C C . ARG A 1 103 ? 12.401 -2.426 -24.333 1.00 90.00 103 ARG A C 1
ATOM 790 O O . ARG A 1 103 ? 12.456 -1.411 -25.019 1.00 90.00 103 ARG A O 1
ATOM 797 N N . GLY A 1 104 ? 13.369 -2.789 -23.491 1.00 90.31 104 GLY A N 1
ATOM 798 C CA . GLY A 1 104 ? 14.606 -2.039 -23.288 1.00 90.31 104 GLY A CA 1
ATOM 799 C C . GLY A 1 104 ? 14.487 -0.844 -22.339 1.00 90.31 104 GLY A C 1
ATOM 800 O O . GLY A 1 104 ? 15.354 0.022 -22.370 1.00 90.31 104 GLY A O 1
ATOM 801 N N . TRP A 1 105 ? 13.437 -0.766 -21.515 1.00 90.06 105 TRP A N 1
ATOM 802 C CA . TRP A 1 105 ? 13.299 0.308 -20.526 1.00 90.06 105 TRP A CA 1
ATOM 803 C C . TRP A 1 105 ? 14.340 0.196 -19.416 1.00 90.06 105 TRP A C 1
ATOM 805 O O . TRP A 1 105 ? 14.733 -0.902 -19.010 1.00 90.06 105 TRP A O 1
ATOM 815 N N . SER A 1 106 ? 14.726 1.349 -18.873 1.00 87.81 106 SER A N 1
ATOM 816 C CA . SER A 1 106 ? 15.548 1.412 -17.666 1.00 87.81 106 SER A CA 1
ATOM 817 C C . SER A 1 106 ? 14.767 0.918 -16.444 1.00 87.81 106 SER A C 1
ATOM 819 O O . SER A 1 106 ? 13.545 1.061 -16.357 1.00 87.81 106 SER A O 1
ATOM 821 N N . THR A 1 107 ? 15.473 0.393 -15.439 1.00 84.69 107 THR A N 1
ATOM 822 C CA . THR A 1 107 ? 14.883 -0.038 -14.161 1.00 84.69 107 THR A CA 1
ATOM 823 C C . THR A 1 107 ? 14.038 1.066 -13.518 1.00 84.69 107 THR A C 1
ATOM 825 O O . THR A 1 107 ? 12.958 0.794 -13.003 1.00 84.69 107 THR A O 1
ATOM 828 N N . ILE A 1 108 ? 14.485 2.323 -13.588 1.00 89.25 108 ILE A N 1
ATOM 829 C CA . ILE A 1 108 ? 13.780 3.474 -12.996 1.00 89.25 108 ILE A CA 1
ATOM 830 C C . ILE A 1 108 ? 12.461 3.760 -13.735 1.00 89.25 108 ILE A C 1
ATOM 832 O O . ILE A 1 108 ? 11.438 4.053 -13.112 1.00 89.25 108 ILE A O 1
ATOM 836 N N . GLU A 1 109 ? 12.455 3.620 -15.059 1.00 88.06 109 GLU A N 1
ATOM 837 C CA . GLU A 1 109 ? 11.260 3.800 -15.890 1.00 88.06 109 GLU A CA 1
ATOM 838 C C . GLU A 1 109 ? 10.254 2.672 -15.640 1.00 88.06 109 GLU A C 1
ATOM 840 O O . GLU A 1 109 ? 9.070 2.925 -15.430 1.00 88.06 109 GLU A O 1
ATOM 845 N N . GLY A 1 110 ? 10.735 1.428 -15.555 1.00 88.25 110 GLY A N 1
ATOM 846 C CA . GLY A 1 110 ? 9.907 0.270 -15.219 1.00 88.25 110 GLY A CA 1
ATOM 847 C C . GLY A 1 110 ? 9.265 0.384 -13.836 1.00 88.25 110 GLY A C 1
ATOM 848 O O . GLY A 1 110 ? 8.071 0.132 -13.696 1.00 88.25 110 GLY A O 1
ATOM 849 N N . VAL A 1 111 ? 10.029 0.803 -12.821 1.00 88.06 111 VAL A N 1
ATOM 850 C CA . VAL A 1 111 ? 9.531 0.969 -11.444 1.00 88.06 111 VAL A CA 1
ATOM 851 C C . VAL A 1 111 ? 8.542 2.129 -11.339 1.00 88.06 111 VAL A C 1
ATOM 853 O O . VAL A 1 111 ? 7.499 1.982 -10.702 1.00 88.06 111 VAL A O 1
ATOM 856 N N . SER A 1 112 ? 8.820 3.267 -11.980 1.00 90.56 112 SER A N 1
ATOM 857 C CA . SER A 1 112 ? 7.898 4.410 -11.962 1.00 90.56 112 SER A CA 1
ATOM 858 C C . SER A 1 112 ? 6.580 4.087 -12.676 1.00 90.56 112 SER A C 1
ATOM 860 O O . SER A 1 112 ? 5.508 4.330 -12.117 1.00 90.56 112 SER A O 1
ATOM 862 N N . ALA A 1 113 ? 6.633 3.438 -13.843 1.00 90.12 113 ALA A N 1
ATOM 863 C CA . ALA A 1 113 ? 5.447 2.956 -14.546 1.00 90.12 113 ALA A CA 1
ATOM 864 C C . ALA A 1 113 ? 4.676 1.904 -13.732 1.00 90.12 113 ALA A C 1
ATOM 866 O O . ALA A 1 113 ? 3.453 1.988 -13.621 1.00 90.12 113 ALA A O 1
ATOM 867 N N . ALA A 1 114 ? 5.373 0.947 -13.115 1.00 90.31 114 ALA A N 1
ATOM 868 C CA . ALA A 1 114 ? 4.769 -0.059 -12.244 1.00 90.31 114 ALA A CA 1
ATOM 869 C C . ALA A 1 114 ? 4.043 0.566 -11.049 1.00 90.31 114 ALA A C 1
ATOM 871 O O . ALA A 1 114 ? 2.923 0.160 -10.737 1.00 90.31 114 ALA A O 1
ATOM 872 N N . GLY A 1 115 ? 4.644 1.572 -10.409 1.00 89.25 115 GLY A N 1
ATOM 873 C CA . GLY A 1 115 ? 4.025 2.310 -9.311 1.00 89.25 115 GLY A CA 1
ATOM 874 C C . GLY A 1 115 ? 2.749 3.025 -9.751 1.00 89.25 115 GLY A C 1
ATOM 875 O O . GLY A 1 115 ? 1.699 2.846 -9.136 1.00 89.25 115 GLY A O 1
ATOM 876 N N . LEU A 1 116 ? 2.813 3.768 -10.860 1.00 92.75 116 LEU A N 1
ATOM 877 C CA . LEU A 1 116 ? 1.657 4.478 -11.414 1.00 92.75 116 LEU A CA 1
ATOM 878 C C . LEU A 1 116 ? 0.512 3.520 -11.764 1.00 92.75 116 LEU A C 1
ATOM 880 O O .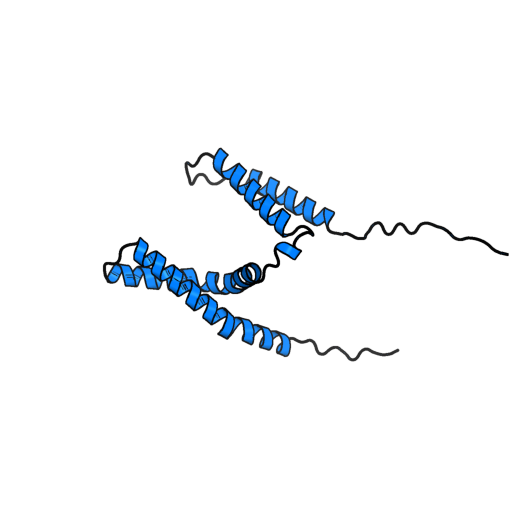 LEU A 1 116 ? -0.624 3.733 -11.342 1.00 92.75 116 LEU A O 1
ATOM 884 N N . VAL A 1 117 ? 0.813 2.433 -12.478 1.00 91.62 117 VAL A N 1
ATOM 885 C CA . VAL A 1 117 ? -0.182 1.422 -12.856 1.00 91.62 117 VAL A CA 1
ATOM 886 C C . VAL A 1 117 ? -0.779 0.749 -11.619 1.00 91.62 117 VAL A C 1
ATOM 888 O O . VAL A 1 117 ? -1.993 0.559 -11.557 1.00 91.62 117 VAL A O 1
ATOM 891 N N . SER A 1 118 ? 0.039 0.443 -10.609 1.00 90.75 118 SER A N 1
ATOM 892 C CA . SER A 1 118 ? -0.429 -0.165 -9.359 1.00 90.75 118 SER A CA 1
ATOM 893 C C . SER A 1 118 ? -1.380 0.753 -8.593 1.00 90.75 118 SER A C 1
ATOM 895 O O . SER A 1 118 ? -2.412 0.286 -8.122 1.00 90.75 118 SER A O 1
ATOM 897 N N . ILE A 1 119 ? -1.088 2.056 -8.508 1.00 88.19 119 ILE A N 1
ATOM 898 C CA . ILE A 1 119 ? -1.958 3.037 -7.837 1.00 88.19 119 ILE A CA 1
ATOM 899 C C . ILE A 1 119 ? -3.292 3.178 -8.575 1.00 88.19 119 ILE A C 1
ATOM 901 O O . ILE A 1 119 ? -4.350 3.176 -7.942 1.00 88.19 119 ILE A O 1
ATOM 905 N N . ILE A 1 120 ? -3.261 3.261 -9.909 1.00 90.50 120 ILE A N 1
ATOM 906 C CA . ILE A 1 120 ? -4.477 3.352 -10.729 1.00 90.50 120 ILE A CA 1
ATOM 907 C C . ILE A 1 120 ? -5.328 2.090 -10.551 1.00 90.50 120 ILE A C 1
ATOM 909 O O . ILE A 1 120 ? -6.522 2.189 -10.268 1.00 90.50 120 ILE A O 1
ATOM 913 N N . ALA A 1 121 ? -4.716 0.907 -10.656 1.00 88.94 121 ALA A N 1
ATOM 914 C CA . ALA A 1 121 ? -5.402 -0.370 -10.489 1.00 88.94 121 ALA A CA 1
ATOM 915 C C . ALA A 1 121 ? -5.989 -0.531 -9.079 1.00 88.94 121 ALA A C 1
ATOM 917 O O . ALA A 1 121 ? -7.144 -0.929 -8.936 1.00 88.94 121 ALA A O 1
ATOM 918 N N . ALA A 1 122 ? -5.229 -0.167 -8.045 1.00 88.12 122 ALA A N 1
ATOM 919 C CA . ALA A 1 122 ? -5.681 -0.202 -6.658 1.00 88.12 122 ALA A CA 1
ATOM 920 C C . ALA A 1 122 ? -6.878 0.720 -6.423 1.00 88.12 122 ALA A C 1
ATOM 922 O O . ALA A 1 122 ? -7.859 0.317 -5.804 1.00 88.12 122 ALA A O 1
ATOM 923 N N . THR A 1 123 ? -6.823 1.939 -6.962 1.00 86.44 123 THR A N 1
ATOM 924 C CA . THR A 1 123 ? -7.922 2.907 -6.866 1.00 86.44 123 THR A CA 1
ATOM 925 C C . THR A 1 123 ? -9.172 2.368 -7.558 1.00 86.44 123 THR A C 1
ATOM 927 O O . THR A 1 123 ? -10.270 2.436 -7.008 1.00 86.44 123 THR A O 1
ATOM 930 N N . LEU A 1 124 ? -9.014 1.775 -8.743 1.00 87.31 124 LEU A N 1
ATOM 931 C CA . LEU A 1 124 ? -10.127 1.213 -9.499 1.00 87.31 124 LEU A CA 1
ATOM 932 C C . LEU A 1 124 ? -10.766 0.023 -8.767 1.00 87.31 124 LEU A C 1
ATOM 934 O O . LEU A 1 124 ? -11.987 -0.026 -8.644 1.00 87.31 124 LEU A O 1
ATOM 938 N N . LEU A 1 125 ? -9.966 -0.897 -8.222 1.00 85.62 125 LEU A N 1
ATOM 939 C CA . LEU A 1 125 ? -10.465 -2.026 -7.428 1.00 85.62 125 LEU A CA 1
ATOM 940 C C . LEU A 1 125 ? -11.151 -1.580 -6.141 1.00 85.62 125 LEU A C 1
ATOM 942 O O . LEU A 1 125 ? -12.204 -2.117 -5.796 1.00 85.62 125 LEU A O 1
ATOM 946 N N . HIS A 1 126 ? -10.608 -0.567 -5.471 1.00 85.75 126 HIS A N 1
ATOM 947 C CA . HIS A 1 126 ? -11.219 -0.011 -4.275 1.00 85.75 126 HIS A CA 1
ATOM 948 C C . HIS A 1 126 ? -12.651 0.467 -4.564 1.00 85.75 126 HIS A C 1
ATOM 950 O O . HIS A 1 126 ? -13.608 0.059 -3.901 1.00 85.75 126 HIS A O 1
ATOM 956 N N . TYR A 1 127 ? -12.829 1.265 -5.621 1.00 83.44 127 TYR A N 1
ATOM 957 C CA . TYR A 1 127 ? -14.144 1.792 -5.993 1.00 83.44 127 TYR A CA 1
ATOM 958 C C . TYR A 1 127 ? -15.080 0.756 -6.628 1.00 83.44 127 TYR A C 1
ATOM 960 O O . TYR A 1 127 ? -16.285 0.812 -6.374 1.00 83.44 127 TYR A O 1
ATOM 968 N N . LEU A 1 128 ? -14.563 -0.179 -7.432 1.00 84.06 128 LEU A N 1
ATOM 969 C CA . LEU A 1 128 ? -15.381 -1.146 -8.175 1.00 84.06 128 LEU A CA 1
ATOM 970 C C . LEU A 1 128 ? -15.678 -2.440 -7.416 1.00 84.06 128 LEU A C 1
ATOM 972 O O . LEU A 1 128 ? -16.656 -3.105 -7.747 1.00 84.06 128 LEU A O 1
ATOM 976 N N . VAL A 1 129 ? -14.857 -2.823 -6.437 1.00 81.38 129 VAL A N 1
ATOM 977 C CA . VAL A 1 129 ? -14.968 -4.122 -5.753 1.00 81.38 129 VAL A CA 1
ATOM 978 C C . VAL A 1 129 ? -15.155 -3.939 -4.255 1.00 81.38 129 VAL A C 1
ATOM 980 O O . VAL A 1 129 ? -16.142 -4.431 -3.709 1.00 81.38 129 VAL A O 1
ATOM 983 N N . GLU A 1 130 ? -14.269 -3.203 -3.582 1.00 79.31 130 GLU A N 1
ATOM 984 C CA . GLU A 1 130 ? -14.328 -3.087 -2.117 1.00 79.31 130 GLU A CA 1
ATOM 985 C C . GLU A 1 130 ? -15.558 -2.309 -1.639 1.00 79.31 130 GLU A C 1
ATOM 987 O O . GLU A 1 130 ? -16.275 -2.771 -0.748 1.00 79.31 130 GLU A O 1
ATOM 992 N N . LEU A 1 131 ? -15.854 -1.155 -2.248 1.00 78.94 131 LEU A N 1
ATOM 993 C CA . LEU A 1 131 ? -17.034 -0.363 -1.888 1.00 78.94 131 LEU A CA 1
ATOM 994 C C . LEU A 1 131 ? -18.368 -1.096 -2.133 1.00 78.94 131 LEU A C 1
ATOM 996 O O . LEU A 1 131 ? -19.197 -1.129 -1.214 1.00 78.94 131 LEU A O 1
ATOM 1000 N N . PRO A 1 132 ? -18.642 -1.662 -3.325 1.00 77.50 132 PRO A N 1
ATOM 1001 C CA . PRO A 1 132 ? -19.892 -2.379 -3.554 1.00 77.50 132 PRO A CA 1
ATOM 1002 C C . PRO A 1 132 ? -19.936 -3.708 -2.798 1.00 77.50 132 PRO A C 1
ATOM 1004 O O . PRO A 1 132 ? -20.970 -4.016 -2.207 1.00 77.50 132 PRO A O 1
ATOM 1007 N N . GLY A 1 133 ? -18.823 -4.444 -2.727 1.00 73.75 133 GLY A N 1
ATOM 1008 C CA . GLY A 1 133 ? -18.722 -5.702 -1.987 1.00 73.75 133 GLY A CA 1
ATOM 1009 C C . GLY A 1 133 ? -18.997 -5.519 -0.496 1.00 73.75 133 GLY A C 1
ATOM 1010 O O . GLY A 1 133 ? -19.812 -6.240 0.075 1.00 73.75 133 GLY A O 1
ATOM 1011 N N . GLY A 1 134 ? -18.427 -4.485 0.129 1.00 74.81 134 GLY A N 1
ATOM 1012 C CA . GLY A 1 134 ? -18.695 -4.162 1.532 1.00 74.81 134 GLY A CA 1
ATOM 1013 C C . GLY A 1 134 ? -20.164 -3.819 1.802 1.00 74.81 134 GLY A C 1
ATOM 1014 O O . GLY A 1 134 ? -20.723 -4.215 2.828 1.00 74.81 134 GLY A O 1
ATOM 1015 N N . ARG A 1 135 ? -20.834 -3.131 0.867 1.00 76.62 135 ARG A N 1
ATOM 1016 C CA . ARG A 1 135 ? -22.281 -2.858 0.956 1.00 76.62 135 ARG A CA 1
ATOM 1017 C C . ARG A 1 135 ? -23.106 -4.139 0.822 1.00 76.62 135 ARG A C 1
ATOM 1019 O O . ARG A 1 135 ? -24.070 -4.322 1.566 1.00 76.62 135 ARG A O 1
ATOM 1026 N N . TRP A 1 136 ? -22.713 -5.031 -0.082 1.00 80.19 136 TRP A N 1
ATOM 1027 C CA . TRP A 1 136 ? -23.380 -6.313 -0.311 1.00 80.19 136 TRP A CA 1
ATOM 1028 C C . TRP A 1 136 ? -23.247 -7.252 0.888 1.00 80.19 136 TRP A C 1
ATOM 1030 O O . TRP A 1 136 ? -24.231 -7.798 1.369 1.00 80.19 136 TRP A O 1
ATOM 1040 N N . VAL A 1 137 ? -22.049 -7.358 1.459 1.00 78.06 137 VAL A N 1
ATOM 1041 C CA . VAL A 1 137 ? -21.803 -8.176 2.651 1.00 78.06 137 VAL A CA 1
ATOM 1042 C C . VAL A 1 137 ? -22.550 -7.621 3.864 1.00 78.06 137 VAL A C 1
ATOM 1044 O O . VAL A 1 137 ? -23.174 -8.389 4.586 1.00 78.06 137 VAL A O 1
ATOM 1047 N N . ARG A 1 138 ? -22.572 -6.295 4.080 1.00 76.00 138 ARG A N 1
ATOM 1048 C CA . ARG A 1 138 ? -23.349 -5.701 5.187 1.00 76.00 138 ARG A CA 1
ATOM 1049 C C . ARG A 1 138 ? -24.849 -5.934 5.044 1.00 76.00 138 ARG A C 1
ATOM 1051 O O . ARG A 1 138 ? -25.516 -6.117 6.055 1.00 76.00 138 ARG A O 1
ATOM 1058 N N . THR A 1 139 ? -25.384 -5.922 3.827 1.00 78.06 139 THR A N 1
ATOM 1059 C CA . THR A 1 139 ? -26.811 -6.199 3.592 1.00 78.06 139 THR A CA 1
ATOM 1060 C C . THR A 1 139 ? -27.130 -7.691 3.702 1.00 78.06 139 THR A C 1
ATOM 1062 O O . THR A 1 139 ? -28.143 -8.037 4.299 1.00 78.06 139 THR A O 1
ATOM 1065 N N . ALA A 1 140 ? -26.244 -8.573 3.235 1.00 78.00 140 ALA A N 1
ATOM 1066 C CA . ALA A 1 140 ? -26.412 -10.024 3.323 1.00 78.00 140 ALA A CA 1
ATOM 1067 C C . ALA A 1 140 ? -26.210 -10.585 4.743 1.00 78.00 140 ALA A C 1
ATOM 1069 O O . ALA A 1 140 ? -26.916 -11.505 5.147 1.00 78.00 140 ALA A O 1
ATOM 1070 N N . LEU A 1 141 ? -25.262 -10.031 5.507 1.00 78.31 141 LEU A N 1
ATOM 1071 C CA . LEU A 1 141 ? -24.932 -10.462 6.871 1.00 78.31 141 LEU A CA 1
ATOM 1072 C C . LEU A 1 141 ? -25.624 -9.637 7.957 1.00 78.31 141 LEU A C 1
ATOM 1074 O O . LEU A 1 141 ? -25.357 -9.884 9.131 1.00 78.31 141 LEU A O 1
ATOM 1078 N N . SER A 1 142 ? -26.480 -8.663 7.612 1.00 68.44 142 SER A N 1
ATOM 1079 C CA . SER A 1 142 ? -27.273 -7.946 8.616 1.00 68.44 142 SER A CA 1
ATOM 1080 C C . SER A 1 142 ? -28.091 -8.970 9.403 1.00 68.44 142 SER A C 1
ATOM 1082 O O . SER A 1 142 ? -29.004 -9.576 8.832 1.00 68.44 142 SER A O 1
ATOM 1084 N N . PRO A 1 143 ? -27.788 -9.194 10.697 1.00 58.16 143 PRO A N 1
ATOM 1085 C CA . PRO A 1 143 ? -28.588 -10.084 11.510 1.00 58.16 143 PRO A CA 1
ATOM 1086 C C . PRO A 1 143 ? -29.992 -9.499 11.520 1.00 58.16 143 PRO A C 1
ATOM 1088 O O . PRO A 1 143 ? -30.165 -8.323 11.855 1.00 58.16 143 PRO A O 1
ATOM 1091 N N . ARG A 1 144 ? -30.996 -10.295 11.135 1.00 58.84 144 ARG A N 1
ATOM 1092 C CA . ARG A 1 144 ? -32.386 -9.976 11.466 1.00 58.84 144 ARG A CA 1
ATOM 1093 C C . ARG A 1 144 ? -32.390 -9.702 12.965 1.00 58.84 144 ARG A C 1
ATOM 1095 O O . ARG A 1 144 ? -32.168 -10.635 13.731 1.00 58.84 144 ARG A O 1
ATOM 1102 N N . GLN A 1 145 ? -32.548 -8.444 13.377 1.00 60.94 145 GLN A N 1
ATOM 1103 C CA . GLN A 1 145 ? -32.759 -8.133 14.784 1.00 60.94 145 GLN A CA 1
ATOM 1104 C C . GLN A 1 145 ? -33.964 -8.976 15.211 1.00 60.94 145 GLN A C 1
ATOM 1106 O O . GLN A 1 145 ? -35.029 -8.826 14.602 1.00 60.94 145 GLN A O 1
ATOM 1111 N N . PRO A 1 146 ? -33.819 -9.909 16.173 1.00 56.16 146 PRO A N 1
ATOM 1112 C CA . PRO A 1 146 ? -34.983 -10.527 16.777 1.00 56.16 146 PRO A CA 1
ATOM 1113 C C . PRO A 1 146 ? -35.862 -9.377 17.275 1.00 56.16 146 PRO A C 1
ATOM 1115 O O . PRO A 1 146 ? -35.305 -8.438 17.858 1.00 56.16 146 PRO A O 1
ATOM 1118 N N . PRO A 1 147 ? -37.178 -9.382 16.993 1.00 54.91 147 PRO A N 1
ATOM 1119 C CA . PRO A 1 147 ? -38.059 -8.318 17.447 1.00 54.91 147 PRO A CA 1
ATOM 1120 C C . PRO A 1 147 ? -37.811 -8.138 18.938 1.00 54.91 147 PRO A C 1
ATOM 1122 O O . PRO A 1 147 ? -37.855 -9.114 19.688 1.00 54.91 147 PRO A O 1
ATOM 1125 N N . ALA A 1 148 ? -37.450 -6.915 19.335 1.00 58.47 148 ALA A N 1
ATOM 1126 C CA . ALA A 1 148 ? -37.285 -6.566 20.731 1.00 58.47 148 ALA A CA 1
ATOM 1127 C C . ALA A 1 148 ? -38.555 -7.028 21.451 1.00 58.47 148 ALA A C 1
ATOM 1129 O O . ALA A 1 148 ? -39.634 -6.490 21.199 1.00 58.47 148 ALA A O 1
ATOM 1130 N N . MET A 1 149 ? -38.444 -8.084 22.260 1.00 54.38 149 MET A N 1
ATOM 1131 C CA . MET A 1 149 ? -39.534 -8.513 23.121 1.00 54.38 149 MET A CA 1
ATOM 1132 C C . MET A 1 149 ? -39.736 -7.390 24.127 1.00 54.38 149 MET A C 1
ATOM 1134 O O . MET A 1 149 ? -38.996 -7.265 25.098 1.00 54.38 149 MET A O 1
ATOM 1138 N N . ALA A 1 150 ? -40.707 -6.537 23.817 1.00 50.97 150 ALA A N 1
ATOM 1139 C CA . ALA A 1 150 ? -41.379 -5.704 24.784 1.00 50.97 150 ALA A CA 1
ATOM 1140 C C . ALA A 1 150 ? -42.029 -6.645 25.804 1.00 50.97 150 ALA A C 1
ATOM 1142 O O . ALA A 1 150 ? -42.945 -7.395 25.462 1.00 50.97 150 ALA A O 1
ATOM 1143 N N . ALA A 1 151 ? -41.500 -6.631 27.021 1.00 43.84 151 ALA A N 1
ATOM 1144 C CA . ALA A 1 151 ? -42.121 -7.172 28.218 1.00 43.84 151 ALA A CA 1
ATOM 1145 C C . ALA A 1 151 ? -41.862 -6.183 29.355 1.00 43.84 151 ALA A C 1
ATOM 1147 O O . ALA A 1 151 ? -40.695 -5.738 29.476 1.00 43.84 151 ALA A O 1
#

Mean predicted aligned error: 16.33 Å

Solvent-accessible surface area (backbone atoms only — not comparable to full-atom values): 8964 Å² total; per-residue (Å²): 137,88,82,87,84,90,76,86,80,80,79,78,81,83,64,83,62,63,59,60,48,52,50,52,54,51,48,52,52,48,48,58,70,65,61,77,71,71,97,78,66,103,61,65,66,79,61,52,52,59,51,54,52,51,51,50,51,49,54,48,54,50,70,37,98,68,30,78,72,61,65,37,66,69,57,51,49,49,61,63,33,43,59,39,28,65,69,37,36,61,62,46,22,54,52,41,28,53,54,28,47,75,71,71,44,51,71,68,56,16,51,53,51,14,51,53,52,18,51,54,50,11,51,50,42,32,64,71,42,51,54,54,46,53,53,50,50,54,64,73,64,52,72,79,73,71,77,80,80,85,124

Sequence (151 aa):
MASDRSSGRRNTDCCPGGSVTWTALVVAIAVTVLGGGEKSFDTSGHLYLPITIAFTALVWFAISRHGKWLVWRPLVFLGQISYSLYLVHVVLGFAVIRWGVARGWSTIEGVSAAGLVSIIAATLLHYLVELPGGRWVRTALSPRQPPAMAA

Nearest PDB structures (foldseek):
  9crw-assembly1_C  TM=3.225E-01  e=3.019E+00  Candida albicans
  5mm0-assembly1_A  TM=4.308E-01  e=7.240E+00  Pyrococcus furiosus DSM 3638